Protein AF-A0A1A8PK36-F1 (afdb_monomer)

InterPro domains:
  IPR001627 Sema domain [PS51004] (1-84)
  IPR015943 WD40/YVTN repeat-like-containing domain superfamily [G3DSA:2.130.10.10] (1-84)
  IPR031148 Plexin family [PTHR22625] (4-80)
  IPR036352 Sema domain superfamily [SSF101912] (2-80)

Structure (mmCIF, N/CA/C/O backbone):
data_AF-A0A1A8PK36-F1
#
_entry.id   AF-A0A1A8PK36-F1
#
loop_
_atom_site.group_PDB
_atom_site.id
_atom_site.type_symbol
_atom_site.label_atom_id
_atom_site.label_alt_id
_atom_site.label_comp_id
_atom_site.label_asym_id
_atom_site.label_entity_id
_atom_site.label_seq_id
_atom_site.pdbx_PDB_ins_code
_atom_site.Cartn_x
_atom_site.Cartn_y
_atom_site.Cartn_z
_atom_site.occupancy
_atom_site.B_iso_or_equiv
_atom_site.auth_seq_id
_atom_site.auth_comp_id
_atom_site.auth_asym_id
_atom_site.auth_atom_id
_atom_site.pdbx_PDB_model_num
ATOM 1 N N . GLU A 1 1 ? 25.399 -0.009 -6.026 1.00 71.69 1 GLU A N 1
ATOM 2 C CA . GLU A 1 1 ? 23.933 0.183 -5.962 1.00 71.69 1 GLU A CA 1
ATOM 3 C C . GLU A 1 1 ? 23.259 -0.647 -7.045 1.00 71.69 1 GLU A C 1
ATOM 5 O O . GLU A 1 1 ? 23.908 -0.942 -8.042 1.00 71.69 1 GLU A O 1
ATOM 10 N N . HIS A 1 2 ? 22.000 -1.042 -6.849 1.00 83.44 2 HIS A N 1
ATOM 11 C CA . HIS A 1 2 ? 21.240 -1.784 -7.860 1.00 83.44 2 HIS A CA 1
ATOM 12 C C . HIS A 1 2 ? 20.603 -0.819 -8.874 1.00 83.44 2 HIS A C 1
ATOM 14 O O . HIS A 1 2 ? 20.160 0.259 -8.465 1.00 83.44 2 HIS A O 1
ATOM 20 N N . PRO A 1 3 ? 20.536 -1.183 -10.169 1.00 92.06 3 PRO A N 1
ATOM 21 C CA . PRO A 1 3 ? 19.873 -0.370 -11.185 1.00 92.06 3 PRO A CA 1
ATOM 22 C C . PRO A 1 3 ? 18.387 -0.184 -10.849 1.00 92.06 3 PRO A C 1
ATOM 24 O O . PRO A 1 3 ? 17.715 -1.120 -10.417 1.00 92.06 3 PRO A O 1
ATOM 27 N N . LYS A 1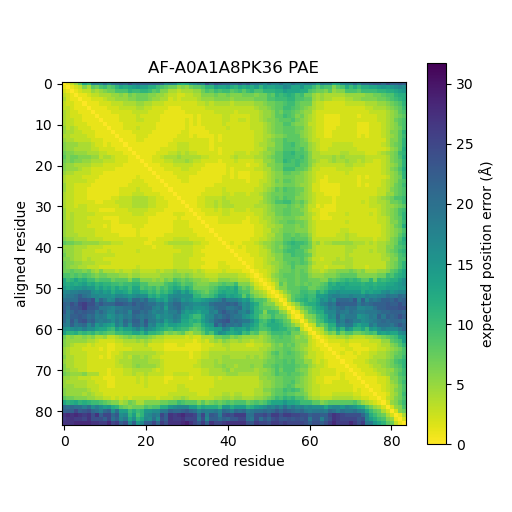 4 ? 17.880 1.037 -11.043 1.00 91.25 4 LYS A N 1
ATOM 28 C CA . LYS A 1 4 ? 16.487 1.427 -10.779 1.00 91.25 4 LYS A CA 1
ATOM 29 C C . LYS A 1 4 ? 15.844 1.894 -12.080 1.00 91.25 4 LYS A C 1
ATOM 31 O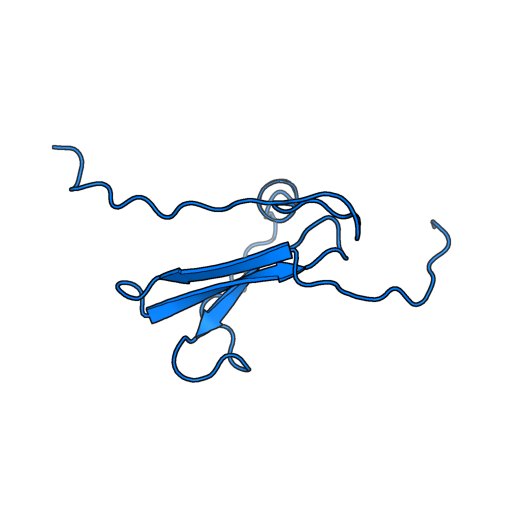 O . LYS A 1 4 ? 16.511 2.499 -12.914 1.00 91.25 4 LYS A O 1
ATOM 36 N N . SER A 1 5 ? 14.553 1.639 -12.232 1.00 94.50 5 SER A N 1
ATOM 37 C CA . SER A 1 5 ? 13.759 2.106 -13.369 1.00 94.50 5 SER A CA 1
ATOM 38 C C . SER A 1 5 ? 12.425 2.661 -12.883 1.00 94.50 5 SER A C 1
ATOM 40 O O . SER A 1 5 ? 11.969 2.328 -11.784 1.00 94.50 5 SER A O 1
ATOM 42 N N . LEU A 1 6 ? 11.812 3.531 -13.689 1.00 96.50 6 LEU A N 1
ATOM 43 C CA . LEU A 1 6 ? 10.448 3.978 -13.433 1.00 96.50 6 LEU A CA 1
ATOM 44 C C . LEU A 1 6 ? 9.536 2.747 -13.459 1.00 96.50 6 LEU A C 1
ATOM 46 O O . LEU A 1 6 ? 9.547 1.990 -14.425 1.00 96.50 6 LEU A O 1
ATOM 50 N N . THR A 1 7 ? 8.811 2.527 -12.369 1.00 94.81 7 THR A N 1
ATOM 51 C CA . THR A 1 7 ? 8.001 1.326 -12.169 1.00 94.81 7 THR A CA 1
ATOM 52 C C . THR A 1 7 ? 6.618 1.750 -11.712 1.00 94.81 7 THR A C 1
ATOM 54 O O . THR A 1 7 ? 6.500 2.522 -10.758 1.00 94.81 7 THR A O 1
ATOM 57 N N . ASP A 1 8 ? 5.585 1.236 -12.371 1.00 96.75 8 ASP A N 1
ATOM 58 C CA . ASP A 1 8 ? 4.207 1.465 -11.955 1.00 96.75 8 ASP A CA 1
ATOM 59 C C . ASP A 1 8 ? 3.956 0.868 -10.567 1.00 96.75 8 ASP A C 1
ATOM 61 O O . ASP A 1 8 ? 4.347 -0.265 -10.262 1.00 96.75 8 ASP A O 1
ATOM 65 N N . ASN A 1 9 ? 3.266 1.634 -9.725 1.00 95.88 9 ASN A N 1
ATOM 66 C CA . ASN A 1 9 ? 2.836 1.177 -8.414 1.00 95.88 9 ASN A CA 1
ATOM 67 C C . ASN A 1 9 ? 1.392 0.680 -8.475 1.00 95.88 9 ASN A C 1
ATOM 69 O O . ASN A 1 9 ? 0.446 1.465 -8.420 1.00 95.88 9 ASN A O 1
ATOM 73 N N . TYR A 1 10 ? 1.229 -0.633 -8.587 1.00 97.25 10 TYR A N 1
ATOM 74 C CA . TYR A 1 10 ? -0.078 -1.272 -8.619 1.00 97.25 10 TYR A CA 1
ATOM 75 C C . TYR A 1 10 ? -0.630 -1.397 -7.204 1.00 97.25 10 TYR A C 1
ATOM 77 O O . TYR A 1 10 ? 0.063 -1.873 -6.306 1.00 97.25 10 TYR A O 1
ATOM 85 N N . ASN A 1 11 ? -1.898 -1.036 -7.008 1.00 95.81 11 ASN A N 1
ATOM 86 C CA . ASN A 1 11 ? -2.590 -1.352 -5.764 1.00 95.81 11 ASN A CA 1
ATOM 87 C C . ASN A 1 11 ? -2.710 -2.881 -5.617 1.00 95.81 11 ASN A C 1
ATOM 89 O O . ASN A 1 11 ? -3.199 -3.569 -6.514 1.00 95.81 11 ASN A O 1
ATOM 93 N N . LYS A 1 12 ? -2.220 -3.410 -4.496 1.00 97.88 12 LYS A N 1
ATOM 94 C CA . LYS A 1 12 ? -2.214 -4.841 -4.162 1.00 97.88 12 LYS A CA 1
ATOM 95 C C . LYS A 1 12 ? -3.207 -5.195 -3.066 1.00 97.88 12 LYS A C 1
ATOM 97 O O . LYS A 1 12 ? -3.603 -6.350 -2.975 1.00 97.88 12 LYS A O 1
ATOM 102 N N . LEU A 1 13 ? -3.573 -4.221 -2.242 1.00 96.50 13 LEU A N 1
ATOM 103 C CA . LEU A 1 13 ? -4.605 -4.341 -1.223 1.00 96.50 13 LEU A CA 1
ATOM 104 C C . LEU A 1 13 ? -5.255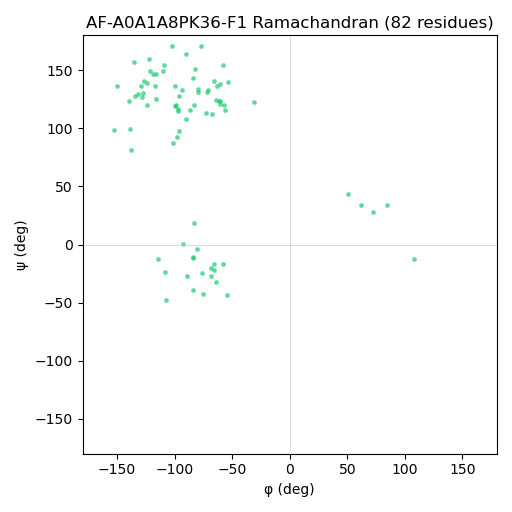 -2.970 -1.031 1.00 96.50 13 LEU A C 1
ATOM 106 O O . LEU A 1 13 ? -4.558 -1.952 -0.960 1.00 96.50 13 LEU A O 1
ATOM 110 N N . LEU A 1 14 ? -6.578 -2.963 -0.943 1.00 96.12 14 LEU A N 1
ATOM 111 C CA . LEU A 1 14 ? -7.380 -1.805 -0.585 1.00 96.12 14 LEU A CA 1
ATOM 112 C C . LEU A 1 14 ? -8.484 -2.292 0.346 1.00 96.12 14 LEU A C 1
ATOM 114 O O . LEU A 1 14 ? -9.475 -2.849 -0.116 1.00 96.12 14 LEU A O 1
ATOM 118 N N . GLU A 1 15 ? -8.285 -2.109 1.646 1.00 95.88 15 GLU A N 1
ATOM 119 C CA . GLU A 1 15 ? -9.170 -2.658 2.673 1.00 95.88 15 GLU A CA 1
ATOM 120 C C . GLU A 1 15 ? -9.589 -1.557 3.652 1.00 95.88 15 GLU A C 1
ATOM 122 O O . GLU A 1 15 ? -8.775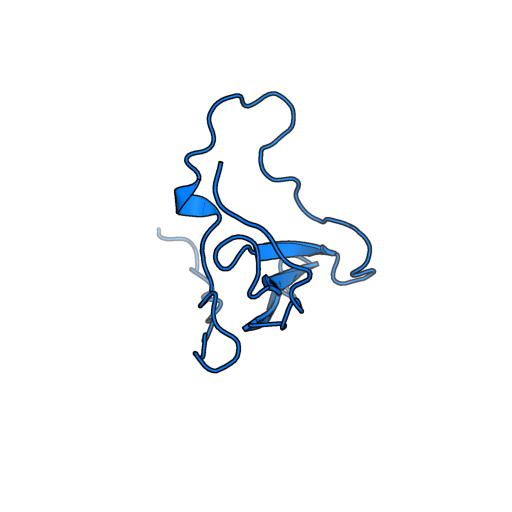 -0.731 4.069 1.00 95.88 15 GLU A O 1
ATOM 127 N N . LEU A 1 16 ? -10.875 -1.522 4.005 1.00 94.81 16 LEU A N 1
ATOM 128 C CA . LEU A 1 16 ? -11.448 -0.502 4.883 1.00 94.81 16 LEU A CA 1
ATOM 129 C C . LEU A 1 16 ? -11.561 -1.030 6.315 1.00 94.81 16 LEU A C 1
ATOM 131 O O . LEU A 1 16 ? -12.342 -1.947 6.564 1.00 94.81 16 LEU A O 1
ATOM 135 N N . ASP A 1 17 ? -10.905 -0.369 7.267 1.00 93.50 17 ASP A N 1
ATOM 136 C CA . ASP A 1 17 ? -11.221 -0.516 8.687 1.00 93.50 17 ASP A CA 1
ATOM 137 C C . ASP A 1 17 ? -12.135 0.636 9.117 1.00 93.50 17 ASP A C 1
ATOM 139 O O . AS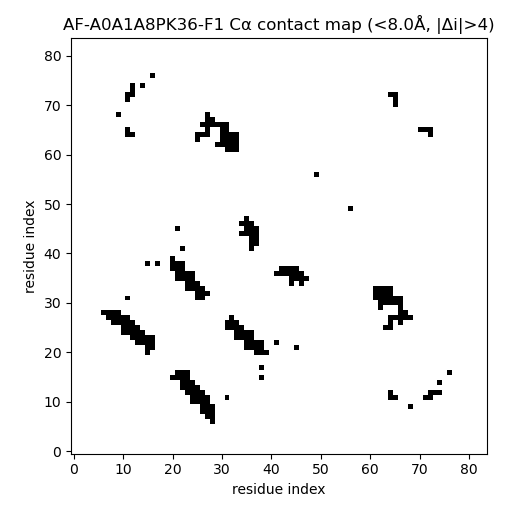P A 1 17 ? -11.704 1.736 9.475 1.00 93.50 17 ASP A O 1
ATOM 143 N N . ARG A 1 18 ? -13.445 0.390 9.045 1.00 92.50 18 ARG A N 1
ATOM 144 C CA . ARG A 1 18 ? -14.461 1.400 9.374 1.00 92.50 18 ARG A CA 1
ATOM 145 C C . ARG A 1 18 ? -14.499 1.744 10.858 1.00 92.50 18 ARG A C 1
ATOM 147 O O . ARG A 1 18 ? -14.935 2.840 11.193 1.00 92.50 18 ARG A O 1
ATOM 154 N N . GLU A 1 19 ? -14.098 0.817 11.719 1.00 90.94 19 GLU A N 1
ATOM 155 C CA . GLU A 1 19 ? -14.132 0.997 13.168 1.00 90.94 19 GLU A CA 1
ATOM 156 C C . GLU A 1 19 ? -12.999 1.922 13.612 1.00 90.94 19 GLU A C 1
ATOM 158 O O . GLU A 1 19 ? -13.220 2.850 14.387 1.00 90.94 19 GLU A O 1
ATOM 163 N N . GLN A 1 20 ? -11.812 1.731 13.036 1.00 91.50 20 GLN A N 1
ATOM 164 C CA . GLN A 1 20 ? -10.655 2.592 13.276 1.00 91.50 20 GLN A CA 1
ATOM 165 C C . GLN A 1 20 ? -10.646 3.856 12.400 1.00 91.50 20 GLN A C 1
ATOM 167 O O . GLN A 1 20 ? -9.859 4.771 12.634 1.00 91.50 20 GLN A O 1
ATOM 172 N N . GLY A 1 21 ? -11.515 3.935 11.388 1.00 94.88 21 GLY A N 1
ATOM 173 C CA . GLY A 1 21 ? -11.612 5.088 10.491 1.00 94.88 21 GLY A CA 1
ATOM 174 C C . GLY A 1 21 ? -10.441 5.210 9.511 1.00 94.88 21 GLY A C 1
ATOM 175 O O . GLY A 1 21 ? -10.120 6.318 9.063 1.00 94.88 21 GLY A O 1
ATOM 176 N N . VAL A 1 22 ? -9.811 4.087 9.158 1.00 95.44 22 VAL A N 1
ATOM 177 C CA . VAL A 1 22 ? -8.632 4.037 8.284 1.00 95.44 22 VAL A CA 1
ATOM 178 C C . VAL A 1 22 ? -8.857 3.161 7.054 1.00 95.44 22 VAL A C 1
ATOM 180 O O . VAL A 1 22 ? -9.731 2.297 7.011 1.00 95.44 22 VAL A O 1
ATOM 183 N N . VAL A 1 23 ? -8.039 3.395 6.032 1.00 96.00 23 VAL A N 1
ATOM 184 C CA . VAL A 1 23 ? -7.921 2.549 4.844 1.00 96.00 23 VAL A CA 1
ATOM 185 C C . VAL A 1 23 ? -6.513 1.980 4.806 1.00 96.00 23 VAL A C 1
ATOM 187 O O . VAL A 1 23 ? -5.543 2.739 4.824 1.00 96.00 23 VAL A O 1
ATOM 190 N N . VAL A 1 24 ? -6.403 0.658 4.728 1.00 94.69 24 VAL A N 1
ATOM 191 C CA . VAL A 1 24 ? -5.142 -0.032 4.460 1.00 94.69 24 VAL A CA 1
ATOM 192 C C . VAL A 1 24 ? -4.924 -0.031 2.952 1.00 94.69 24 VAL A C 1
ATOM 194 O O . VAL A 1 24 ? -5.743 -0.567 2.201 1.00 94.69 24 VAL A O 1
ATOM 197 N N . VAL A 1 25 ? -3.828 0.573 2.500 1.00 95.44 25 VAL A N 1
ATOM 198 C CA . VAL A 1 25 ? -3.480 0.666 1.077 1.00 95.44 25 VAL A CA 1
ATOM 199 C C . VAL A 1 25 ? -2.093 0.083 0.874 1.00 95.44 25 VAL A C 1
ATOM 201 O O . VAL A 1 25 ? -1.133 0.600 1.432 1.00 95.44 25 VAL A O 1
ATOM 204 N N . CYS A 1 26 ? -1.972 -0.964 0.060 1.00 95.25 26 CYS A N 1
ATOM 205 C CA . CYS A 1 26 ? -0.682 -1.585 -0.242 1.00 95.25 26 CYS A CA 1
ATOM 206 C C . CYS A 1 26 ? -0.331 -1.462 -1.722 1.00 95.25 26 CYS A C 1
ATOM 208 O O . CYS A 1 26 ? -1.184 -1.689 -2.582 1.00 95.25 26 CYS A O 1
ATOM 210 N N . GLY A 1 27 ? 0.924 -1.124 -2.010 1.00 95.50 27 GLY A N 1
ATOM 211 C CA . GLY A 1 27 ? 1.475 -1.004 -3.359 1.00 95.50 27 GLY A CA 1
ATOM 212 C C . GLY A 1 27 ? 2.333 -2.201 -3.771 1.00 95.50 27 GLY A C 1
ATOM 213 O O . GLY A 1 27 ? 2.656 -3.054 -2.950 1.00 95.50 27 GLY A O 1
ATOM 214 N N . SER A 1 28 ? 2.722 -2.268 -5.045 1.00 95.50 28 SER A N 1
ATOM 215 C CA . SER A 1 28 ? 3.646 -3.286 -5.572 1.00 95.50 28 SER A CA 1
ATOM 216 C C . SER A 1 28 ? 5.113 -2.870 -5.474 1.00 95.50 28 SER A C 1
ATOM 218 O O . SER A 1 28 ? 5.997 -3.721 -5.410 1.00 95.50 28 SER A O 1
ATOM 220 N N . VAL A 1 29 ? 5.395 -1.566 -5.482 1.00 93.62 29 VAL A N 1
ATOM 221 C CA . VAL A 1 29 ? 6.762 -1.042 -5.333 1.00 93.62 29 VAL A CA 1
ATOM 222 C C . VAL A 1 29 ? 7.207 -1.093 -3.868 1.00 93.62 29 VAL A C 1
ATOM 224 O O . VAL A 1 29 ? 6.420 -1.398 -2.973 1.00 93.62 29 VAL A O 1
ATOM 227 N N . TYR A 1 30 ? 8.492 -0.827 -3.621 1.00 90.81 30 TYR A N 1
ATOM 228 C CA . TYR A 1 30 ? 9.086 -0.854 -2.276 1.00 90.81 30 TYR A CA 1
ATOM 229 C C . TYR A 1 30 ? 8.784 -2.145 -1.501 1.00 90.81 30 TYR A C 1
ATOM 231 O O . TYR A 1 30 ? 8.487 -2.107 -0.317 1.00 90.81 30 TYR A O 1
ATOM 239 N N . GLN A 1 31 ? 8.882 -3.294 -2.181 1.00 92.06 31 GLN A N 1
ATOM 240 C CA . GLN A 1 31 ? 8.701 -4.619 -1.576 1.00 92.06 31 GLN A CA 1
ATOM 241 C C . GLN A 1 31 ? 7.302 -4.857 -0.981 1.00 92.06 31 GLN A C 1
ATOM 243 O O . GLN A 1 31 ? 7.167 -5.594 -0.009 1.00 92.06 31 GLN A O 1
ATOM 248 N N . GLY A 1 32 ? 6.256 -4.284 -1.585 1.00 93.56 32 GLY A N 1
ATOM 249 C CA . GLY A 1 32 ? 4.889 -4.545 -1.131 1.00 93.56 32 GLY A CA 1
ATOM 250 C C . GLY A 1 32 ? 4.447 -3.656 0.025 1.00 93.56 32 GLY A C 1
ATOM 251 O O . GLY A 1 32 ? 3.745 -4.125 0.924 1.00 93.56 32 GLY A O 1
ATOM 252 N N . PHE A 1 33 ? 4.916 -2.408 0.047 1.00 90.94 33 PHE A N 1
ATOM 253 C CA . PHE A 1 33 ? 4.712 -1.499 1.169 1.00 90.94 33 PHE A CA 1
ATOM 254 C C . PHE A 1 33 ? 3.243 -1.115 1.359 1.00 90.94 33 PHE A C 1
ATOM 256 O O . PHE A 1 33 ? 2.536 -0.867 0.378 1.00 90.94 3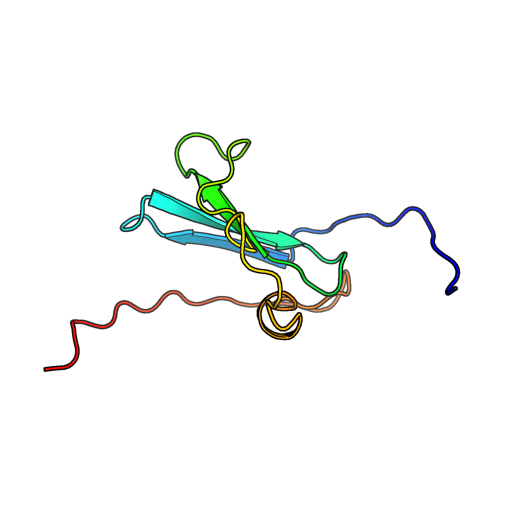3 PHE A O 1
ATOM 263 N N . CYS A 1 34 ? 2.804 -1.036 2.618 1.00 92.06 34 CYS A N 1
ATOM 264 C CA . CYS A 1 34 ? 1.459 -0.602 2.987 1.00 92.06 34 CYS A CA 1
ATOM 265 C C . CYS A 1 34 ? 1.471 0.688 3.802 1.00 92.06 34 CYS A C 1
ATOM 267 O O . CYS A 1 34 ? 2.333 0.906 4.648 1.00 92.06 34 CYS A O 1
ATOM 269 N N . GLU A 1 35 ? 0.440 1.496 3.597 1.00 92.12 35 GLU A N 1
ATOM 270 C CA . GLU A 1 35 ? 0.158 2.709 4.348 1.00 92.12 35 GLU A CA 1
ATOM 271 C C . GLU A 1 35 ? -1.223 2.619 4.993 1.00 92.12 35 GLU A C 1
ATOM 273 O O . GLU A 1 35 ? -2.157 2.035 4.434 1.00 92.12 35 GLU A O 1
ATOM 278 N N . LEU A 1 36 ? -1.364 3.267 6.148 1.00 93.56 36 LEU A N 1
ATOM 279 C CA . LEU A 1 36 ? -2.663 3.558 6.739 1.00 93.56 36 LEU A CA 1
ATOM 280 C C . LEU A 1 36 ? -3.051 4.987 6.369 1.00 93.56 36 LEU A C 1
ATOM 282 O O . LEU A 1 36 ? -2.373 5.948 6.740 1.00 93.56 36 LEU A O 1
ATOM 286 N N . ARG A 1 37 ? -4.143 5.133 5.623 1.00 95.38 37 ARG A N 1
ATOM 287 C CA . ARG A 1 37 ? -4.680 6.418 5.158 1.00 95.38 37 ARG A CA 1
ATOM 288 C C . ARG A 1 37 ? -5.979 6.746 5.878 1.00 95.38 37 ARG A C 1
ATOM 290 O O . ARG A 1 37 ? -6.681 5.846 6.336 1.00 95.38 37 ARG A O 1
ATOM 297 N N . LYS A 1 38 ? -6.329 8.028 5.982 1.00 96.50 38 LYS A N 1
ATOM 298 C CA . LYS A 1 38 ? -7.606 8.415 6.599 1.00 96.50 38 LYS A CA 1
ATOM 299 C C . LYS A 1 38 ? -8.767 8.032 5.687 1.00 96.50 38 LYS A C 1
ATOM 301 O O . LYS A 1 38 ? -8.770 8.367 4.506 1.00 96.50 38 LYS A O 1
ATOM 306 N N . MET A 1 39 ? -9.800 7.404 6.246 1.00 96.31 39 MET A N 1
ATOM 307 C CA . MET A 1 39 ? -10.985 7.007 5.476 1.00 96.31 39 MET A CA 1
ATOM 308 C C . MET A 1 39 ? -11.765 8.204 4.911 1.00 96.31 39 MET A C 1
ATOM 310 O O . MET A 1 39 ? -12.322 8.107 3.823 1.00 96.31 39 MET A O 1
ATOM 314 N N . GLY A 1 40 ? -11.781 9.341 5.615 1.00 95.81 40 GLY A N 1
ATOM 315 C CA . GLY A 1 40 ? -12.443 10.563 5.139 1.00 95.81 40 GLY A CA 1
ATOM 316 C C . GLY A 1 40 ? -11.674 11.322 4.050 1.00 95.81 40 GLY A C 1
ATOM 317 O O . GLY A 1 40 ? -12.286 12.043 3.268 1.00 95.81 40 GLY A O 1
ATOM 318 N N . ASN A 1 41 ? -10.349 11.160 3.985 1.00 96.44 41 ASN A N 1
ATOM 319 C CA . ASN A 1 41 ? -9.491 11.781 2.977 1.00 96.44 41 ASN A CA 1
ATOM 320 C C . ASN A 1 41 ? -8.239 10.922 2.759 1.00 96.44 41 ASN A C 1
ATOM 322 O O . ASN A 1 41 ? -7.274 11.013 3.516 1.00 96.44 41 ASN A O 1
ATOM 326 N N . VAL A 1 42 ? -8.241 10.101 1.707 1.00 94.56 42 VAL A N 1
ATOM 327 C CA . VAL A 1 42 ? -7.162 9.132 1.434 1.00 94.56 42 VAL A CA 1
ATOM 328 C C . VAL A 1 42 ? -5.815 9.781 1.104 1.00 94.56 42 VAL A C 1
ATOM 330 O O . VAL A 1 42 ? -4.777 9.129 1.202 1.00 94.56 42 VAL A O 1
ATOM 333 N N . SER A 1 43 ? -5.814 11.071 0.758 1.00 9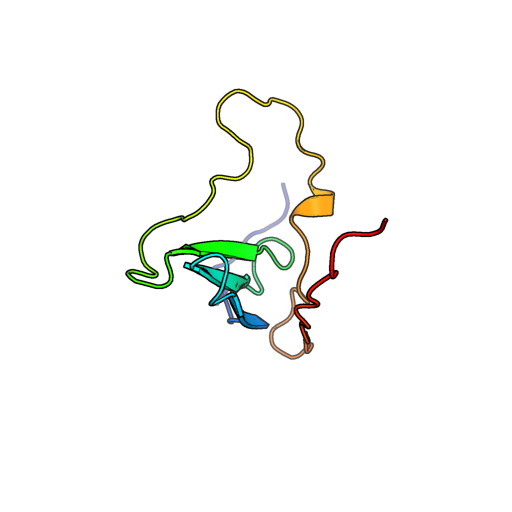5.69 43 SER A N 1
ATOM 334 C CA . SER A 1 43 ? -4.586 11.847 0.565 1.00 95.69 43 SER A CA 1
ATOM 335 C C . SER A 1 43 ? -3.835 12.080 1.881 1.00 95.69 43 SER A C 1
ATOM 337 O O . SER A 1 43 ? -2.633 12.337 1.865 1.00 95.69 43 SER A O 1
ATOM 339 N N . GLU A 1 44 ? -4.512 11.959 3.026 1.00 95.69 44 GLU A N 1
ATOM 340 C CA . GLU A 1 44 ? -3.925 12.132 4.353 1.00 95.69 44 GLU A CA 1
ATOM 341 C C . GLU A 1 44 ? -3.471 10.791 4.944 1.00 95.69 44 GLU A C 1
ATOM 343 O O . GLU A 1 44 ? -4.206 9.798 4.948 1.00 95.69 44 GLU A O 1
ATOM 348 N N . ILE A 1 45 ? -2.251 10.767 5.483 1.00 91.44 45 ILE A N 1
ATOM 349 C CA . ILE A 1 45 ? -1.729 9.635 6.256 1.00 91.44 45 ILE A CA 1
ATOM 350 C C . ILE A 1 45 ? -2.458 9.598 7.608 1.00 91.44 45 ILE A C 1
ATOM 352 O O . ILE A 1 45 ? -2.603 10.625 8.273 1.00 91.44 45 ILE A O 1
ATOM 356 N N . ALA A 1 46 ? -2.954 8.423 7.997 1.00 92.19 46 ALA A N 1
ATOM 357 C CA . ALA A 1 46 ? -3.580 8.217 9.302 1.00 92.19 46 ALA A CA 1
ATOM 358 C C . ALA A 1 46 ? -2.540 7.920 10.388 1.00 92.19 46 ALA A C 1
ATOM 360 O O . ALA A 1 46 ? -2.674 8.410 11.505 1.00 92.19 46 ALA A O 1
ATOM 361 N N . VAL A 1 47 ? -1.506 7.141 10.051 1.00 84.94 47 VAL A N 1
ATOM 362 C CA . VAL A 1 47 ? -0.411 6.779 10.959 1.00 84.94 47 VAL A CA 1
ATOM 363 C C . VAL A 1 47 ? 0.911 6.817 10.197 1.00 84.94 47 VAL A C 1
ATOM 365 O O . VAL A 1 47 ? 1.052 6.150 9.172 1.00 84.94 47 VAL A O 1
ATOM 368 N N . GLU A 1 48 ? 1.871 7.602 10.686 1.00 81.38 48 GLU A N 1
ATOM 369 C CA . GLU A 1 48 ? 3.230 7.641 10.139 1.00 81.38 48 GLU A CA 1
ATOM 370 C C . GLU A 1 48 ? 4.051 6.453 10.657 1.00 81.38 48 GLU A C 1
ATOM 372 O O . GLU A 1 48 ? 4.088 6.185 11.859 1.00 81.38 48 GLU A O 1
ATOM 377 N N . PHE A 1 49 ? 4.728 5.758 9.741 1.00 71.06 49 PHE A N 1
ATOM 378 C CA . PHE A 1 49 ? 5.653 4.672 10.053 1.00 71.06 49 PHE A CA 1
ATOM 379 C C . PHE A 1 49 ? 7.002 4.900 9.354 1.00 71.06 49 PHE A C 1
ATOM 381 O O . PHE A 1 49 ? 7.025 5.034 8.129 1.00 71.06 49 PHE A O 1
ATOM 388 N N . PRO A 1 50 ? 8.135 4.884 10.083 1.00 68.25 50 PRO A N 1
ATOM 389 C CA . PRO A 1 50 ? 8.259 4.881 11.545 1.00 68.25 50 PRO A CA 1
ATOM 390 C C . PRO A 1 50 ? 7.585 6.084 12.221 1.00 68.25 50 PRO A C 1
ATOM 392 O O . PRO A 1 50 ? 7.536 7.153 11.610 1.00 68.25 50 PRO A O 1
ATOM 395 N N . PRO A 1 51 ? 7.168 5.968 13.493 1.00 67.38 51 PRO A N 1
ATOM 396 C CA . PRO A 1 51 ? 6.898 7.137 14.317 1.00 67.38 51 PRO A CA 1
ATOM 397 C C . PRO A 1 51 ? 8.114 8.071 14.335 1.00 67.38 51 PRO A C 1
ATOM 399 O O . PRO A 1 51 ? 9.266 7.625 14.413 1.00 67.38 51 PRO A O 1
ATOM 402 N N . GLN A 1 52 ? 7.872 9.381 14.278 1.00 66.44 52 GLN A N 1
ATOM 403 C CA . GLN A 1 52 ? 8.947 10.369 14.333 1.00 66.44 52 GLN A CA 1
ATOM 404 C C . GLN A 1 52 ? 9.773 10.190 15.617 1.00 66.44 52 GLN A C 1
ATOM 406 O O . GLN A 1 52 ? 9.256 10.305 16.724 1.00 66.44 52 GLN A O 1
ATOM 411 N N . GLY A 1 53 ? 11.071 9.918 15.461 1.00 66.12 53 GLY A N 1
ATOM 412 C CA . GLY A 1 53 ? 12.010 9.734 16.574 1.00 66.12 53 GLY A CA 1
ATOM 413 C C . GLY A 1 53 ? 12.468 8.291 16.807 1.00 66.12 53 GLY A C 1
ATOM 414 O O . GLY A 1 53 ? 13.473 8.090 17.492 1.00 66.12 53 GLY A O 1
ATOM 415 N N . GLU A 1 54 ? 11.826 7.293 16.195 1.00 63.38 54 GLU A N 1
ATOM 416 C CA . GLU A 1 54 ? 12.280 5.902 16.272 1.00 63.38 54 GLU A CA 1
ATOM 417 C C . GLU A 1 54 ? 13.319 5.593 15.187 1.00 63.38 54 GLU A C 1
ATOM 419 O O . GLU A 1 54 ? 13.053 5.632 13.988 1.00 63.38 54 GLU A O 1
ATOM 424 N N . LYS A 1 55 ? 14.548 5.281 15.618 1.00 56.00 55 LYS A N 1
ATOM 425 C CA . LYS A 1 55 ? 15.690 5.011 14.724 1.00 56.00 55 LYS A CA 1
ATOM 426 C C . LYS A 1 55 ? 15.748 3.574 14.202 1.00 56.00 55 LYS A C 1
ATOM 428 O O . LYS A 1 55 ? 16.562 3.283 13.329 1.00 56.00 55 LYS A O 1
ATOM 433 N N . THR A 1 56 ? 14.935 2.668 14.739 1.00 51.25 56 THR A N 1
ATOM 434 C CA . THR A 1 56 ? 15.022 1.232 14.453 1.00 51.25 56 THR A CA 1
ATOM 435 C C . THR A 1 56 ? 13.637 0.633 14.271 1.00 51.25 56 THR A C 1
ATOM 437 O O . THR A 1 56 ? 13.100 0.006 15.181 1.00 51.25 56 THR A O 1
ATOM 440 N N . VAL A 1 57 ? 13.067 0.790 13.079 1.00 54.06 57 VAL A N 1
ATOM 441 C CA . VAL A 1 57 ? 11.952 -0.057 12.647 1.00 54.06 57 VAL A CA 1
ATOM 442 C C . VAL A 1 57 ? 12.538 -1.128 11.748 1.00 54.06 57 VAL A C 1
ATOM 444 O O . VAL A 1 57 ? 13.167 -0.822 10.735 1.00 54.06 57 VAL A O 1
ATOM 447 N N . PHE A 1 58 ? 12.390 -2.390 12.149 1.00 52.28 58 PHE A N 1
ATOM 448 C CA . PHE A 1 58 ? 12.803 -3.509 11.315 1.00 52.28 58 PHE A CA 1
ATOM 449 C C . PHE A 1 58 ? 11.998 -3.460 10.003 1.00 52.28 58 PHE A C 1
ATOM 451 O O . PHE A 1 58 ? 10.767 -3.528 10.053 1.00 52.28 58 PHE A O 1
ATOM 458 N N . PRO A 1 59 ? 12.657 -3.366 8.830 1.00 51.56 59 PRO A N 1
ATOM 459 C CA . PRO A 1 59 ? 11.983 -3.228 7.534 1.00 51.56 59 PRO A CA 1
ATOM 460 C C . PRO A 1 59 ? 11.014 -4.373 7.207 1.00 51.56 59 PRO A C 1
ATOM 462 O O . PRO A 1 59 ? 10.173 -4.244 6.324 1.00 51.56 59 PRO A O 1
ATOM 465 N N . SER A 1 60 ? 11.119 -5.504 7.910 1.00 52.72 60 SER A N 1
ATOM 466 C CA . SER A 1 60 ? 10.256 -6.670 7.727 1.00 52.72 60 SER A CA 1
ATOM 467 C C . SER A 1 60 ? 8.793 -6.428 8.105 1.00 52.72 60 SER A C 1
ATOM 469 O O . SER A 1 60 ? 7.940 -7.141 7.593 1.00 52.72 60 SER A O 1
ATOM 471 N N . MET A 1 61 ? 8.478 -5.431 8.942 1.00 60.50 61 MET A N 1
ATOM 472 C CA . MET A 1 61 ? 7.082 -5.075 9.263 1.00 60.50 61 MET A CA 1
ATOM 473 C C . MET A 1 61 ? 6.418 -4.201 8.193 1.00 60.50 61 MET A C 1
ATOM 475 O O . MET A 1 61 ? 5.245 -3.865 8.313 1.00 60.50 61 MET A O 1
ATOM 479 N N . LEU A 1 62 ? 7.169 -3.806 7.167 1.00 69.44 62 LEU A N 1
ATOM 480 C CA . LEU A 1 62 ? 6.734 -2.836 6.168 1.00 69.44 62 LEU A CA 1
ATOM 481 C C . LEU A 1 62 ? 6.586 -3.453 4.771 1.00 69.44 62 LEU A C 1
ATOM 483 O O . LEU A 1 62 ? 5.966 -2.843 3.911 1.00 69.44 62 LEU A O 1
ATOM 487 N N . ASN A 1 63 ? 7.089 -4.670 4.553 1.00 85.69 63 ASN A N 1
ATOM 488 C CA . ASN A 1 63 ? 7.003 -5.402 3.288 1.00 85.69 63 ASN A CA 1
ATOM 489 C C . ASN A 1 63 ? 5.888 -6.453 3.390 1.00 85.69 63 ASN A C 1
ATOM 491 O O . ASN A 1 63 ? 6.138 -7.578 3.825 1.00 85.69 63 ASN A O 1
ATOM 495 N N . ILE A 1 64 ? 4.651 -6.073 3.072 1.00 90.56 64 ILE A N 1
ATOM 496 C CA . ILE A 1 64 ? 3.460 -6.863 3.427 1.00 90.56 64 ILE A CA 1
ATOM 497 C C . ILE A 1 64 ? 2.833 -7.545 2.208 1.00 90.56 64 ILE A C 1
ATOM 499 O O . ILE A 1 64 ? 2.506 -8.729 2.253 1.00 90.56 64 ILE A O 1
ATOM 503 N N . ALA A 1 65 ? 2.632 -6.804 1.119 1.00 95.31 65 ALA A N 1
ATOM 504 C CA . ALA A 1 65 ? 1.939 -7.296 -0.064 1.00 95.31 65 ALA A CA 1
ATOM 505 C C . ALA A 1 65 ? 2.890 -7.951 -1.077 1.00 95.31 65 ALA A C 1
ATOM 507 O O . ALA A 1 65 ? 4.100 -7.736 -1.076 1.00 95.31 65 ALA A O 1
ATOM 508 N N . ALA A 1 66 ? 2.339 -8.718 -2.017 1.00 96.31 66 ALA A N 1
ATOM 509 C CA . ALA A 1 66 ? 3.105 -9.195 -3.157 1.00 96.31 66 ALA A CA 1
ATOM 510 C C . ALA A 1 66 ? 3.627 -8.017 -4.005 1.00 96.31 66 ALA A C 1
ATOM 512 O O . ALA A 1 66 ? 2.855 -7.218 -4.533 1.00 96.31 66 ALA A O 1
ATOM 513 N N . ASN A 1 67 ? 4.942 -7.950 -4.197 1.00 94.56 67 ASN A N 1
ATOM 514 C CA . ASN A 1 67 ? 5.644 -6.865 -4.893 1.00 94.56 67 ASN A CA 1
ATOM 515 C C . ASN A 1 67 ? 5.665 -7.006 -6.433 1.00 94.56 67 ASN A C 1
ATOM 517 O O . ASN A 1 67 ? 6.497 -6.405 -7.111 1.00 94.56 67 ASN A O 1
ATOM 521 N N . HIS A 1 68 ? 4.773 -7.822 -6.999 1.00 95.06 68 HIS A N 1
ATOM 522 C CA . HIS A 1 68 ? 4.730 -8.131 -8.428 1.00 95.06 68 HIS A CA 1
ATOM 523 C C . HIS A 1 68 ? 3.343 -7.800 -9.003 1.00 95.06 68 HIS A C 1
ATOM 525 O O . HIS A 1 68 ? 2.330 -8.113 -8.364 1.00 95.06 68 HIS A O 1
ATOM 531 N N . PRO A 1 69 ? 3.246 -7.213 -10.213 1.00 92.81 69 PRO A N 1
ATOM 532 C CA . PRO A 1 69 ? 1.962 -6.830 -10.808 1.00 92.81 69 PRO A CA 1
ATOM 533 C C . PRO A 1 69 ? 0.976 -8.005 -10.874 1.00 92.81 69 PRO A C 1
ATOM 535 O O . PRO A 1 69 ? -0.166 -7.874 -10.441 1.00 92.81 69 PRO A O 1
ATOM 538 N N . ASN A 1 70 ? 1.457 -9.186 -11.274 1.00 95.44 70 ASN A N 1
ATOM 539 C CA . ASN A 1 70 ? 0.618 -10.373 -11.495 1.00 95.44 70 ASN A CA 1
ATOM 540 C C . ASN A 1 70 ? 0.475 -11.311 -10.281 1.00 95.44 70 ASN A C 1
ATOM 542 O O . ASN A 1 70 ? -0.159 -12.354 -10.402 1.00 95.44 70 ASN A O 1
ATOM 546 N N . ALA A 1 71 ? 1.087 -11.001 -9.135 1.00 96.75 71 ALA A N 1
ATOM 547 C CA . ALA A 1 71 ? 0.962 -11.830 -7.933 1.00 96.75 71 ALA A CA 1
ATOM 548 C C . ALA A 1 71 ? -0.135 -11.270 -7.023 1.00 96.75 71 ALA A C 1
ATOM 550 O O . ALA A 1 71 ? -0.116 -10.083 -6.718 1.00 96.75 71 ALA A O 1
ATOM 551 N N . SER A 1 72 ? -1.098 -12.078 -6.600 1.00 94.44 72 SER A N 1
ATOM 552 C CA . SER A 1 72 ? -2.226 -11.589 -5.797 1.00 94.44 72 SER A CA 1
ATOM 553 C C . SER A 1 72 ? -1.887 -11.475 -4.309 1.00 94.44 72 SER A C 1
ATOM 555 O O . SER A 1 72 ? -1.093 -12.251 -3.783 1.00 94.44 72 SER A O 1
ATOM 557 N N . THR A 1 73 ? -2.558 -10.545 -3.631 1.00 96.75 73 THR A N 1
ATOM 558 C CA . THR A 1 73 ? -2.584 -10.411 -2.169 1.00 96.75 73 THR A CA 1
ATOM 559 C C . THR A 1 73 ? -4.047 -10.387 -1.736 1.00 96.75 73 THR A C 1
ATOM 561 O O . THR A 1 73 ? -4.870 -9.773 -2.410 1.00 96.75 73 THR A O 1
ATOM 564 N N . VAL A 1 74 ? -4.379 -11.042 -0.624 1.00 96.12 74 VAL A N 1
ATOM 565 C CA . VAL A 1 74 ? -5.707 -10.969 0.004 1.00 96.12 74 VAL A CA 1
ATOM 566 C C . VAL A 1 74 ? -5.511 -10.602 1.469 1.00 96.12 74 VAL A C 1
ATOM 568 O O . VAL A 1 74 ? -4.681 -11.207 2.145 1.00 96.12 74 VAL A O 1
ATOM 571 N N . GLY A 1 75 ? -6.251 -9.601 1.942 1.00 93.56 75 GLY A N 1
ATOM 572 C CA . GLY A 1 75 ? -6.265 -9.172 3.338 1.00 93.56 75 GLY A CA 1
ATOM 573 C C . GLY A 1 75 ? -7.591 -9.520 4.003 1.00 93.56 75 GLY A C 1
ATOM 574 O O . GLY A 1 75 ? -8.627 -9.564 3.346 1.00 93.56 75 GLY A O 1
ATOM 575 N N . LEU A 1 76 ? -7.549 -9.780 5.307 1.00 93.19 76 LEU A N 1
ATOM 576 C CA . LEU A 1 76 ? -8.724 -9.993 6.147 1.00 93.19 76 LEU A CA 1
ATOM 577 C C . LEU A 1 76 ? -8.530 -9.191 7.431 1.00 93.19 76 LEU A C 1
ATOM 579 O O . LEU A 1 76 ? -7.503 -9.335 8.095 1.00 93.19 76 LEU A O 1
ATOM 583 N N . ILE A 1 77 ? -9.517 -8.373 7.789 1.00 89.06 77 ILE A N 1
ATOM 584 C CA . ILE A 1 77 ? -9.530 -7.660 9.066 1.00 89.06 77 ILE A CA 1
ATOM 585 C C . ILE A 1 77 ? -10.389 -8.454 10.042 1.00 89.06 77 ILE A C 1
ATOM 587 O O . ILE A 1 77 ? -11.598 -8.611 9.860 1.00 89.06 77 ILE A O 1
ATOM 591 N N . PHE A 1 78 ? -9.750 -8.965 11.091 1.00 87.94 78 PHE A N 1
ATOM 592 C CA . PHE A 1 78 ? -10.433 -9.655 12.173 1.00 87.94 78 PHE A CA 1
ATOM 593 C C . PHE A 1 78 ? -10.617 -8.723 13.356 1.00 87.94 78 PHE A C 1
ATOM 595 O O . PHE A 1 78 ? -9.690 -8.046 13.795 1.00 87.94 78 PHE A O 1
ATOM 602 N N . ARG A 1 79 ? -11.817 -8.766 13.928 1.00 83.62 79 ARG A N 1
ATOM 603 C CA . ARG A 1 79 ? -12.096 -8.148 15.217 1.00 83.62 79 ARG A CA 1
ATOM 604 C C . ARG A 1 79 ? -11.835 -9.177 16.299 1.00 83.62 79 ARG A C 1
ATOM 606 O O . ARG A 1 79 ? -12.608 -10.124 16.452 1.00 83.62 79 ARG A O 1
ATOM 613 N N . SER A 1 80 ? -10.758 -8.992 17.049 1.00 73.94 80 SER A N 1
ATOM 614 C CA . SER A 1 80 ? -10.632 -9.686 18.323 1.00 73.94 80 SER A CA 1
ATOM 615 C C . SER A 1 80 ? -11.612 -9.028 19.292 1.00 73.94 80 SER A C 1
ATOM 617 O O . SER A 1 80 ? -11.461 -7.854 19.623 1.00 73.94 80 SER A O 1
ATOM 619 N N . HIS A 1 81 ? -12.648 -9.755 19.712 1.00 65.75 81 HIS A N 1
ATOM 620 C CA . HIS A 1 81 ? -13.367 -9.376 20.927 1.00 65.75 81 HIS A CA 1
ATOM 621 C C . HIS A 1 81 ? -12.352 -9.615 22.038 1.00 65.75 81 HIS A C 1
ATOM 623 O O . HIS A 1 81 ? -11.937 -10.762 22.183 1.00 65.75 81 HIS A O 1
ATOM 629 N N . GLY A 1 82 ? -11.875 -8.541 22.681 1.00 60.78 82 GLY A N 1
ATOM 630 C CA . GLY A 1 82 ? -10.714 -8.546 23.576 1.00 60.78 82 GLY A CA 1
ATOM 631 C C . GLY A 1 82 ? -10.537 -9.873 24.307 1.00 60.78 82 GLY A C 1
ATOM 632 O O . GLY A 1 82 ? -11.466 -10.346 24.958 1.00 60.78 82 GLY A O 1
ATOM 633 N N . GLY A 1 83 ? -9.369 -10.498 24.131 1.00 54.69 83 GLY A N 1
ATOM 634 C CA . GLY A 1 83 ? -9.031 -11.701 24.879 1.00 54.69 83 GLY A CA 1
ATOM 635 C C . GLY A 1 83 ? -9.148 -11.387 26.365 1.00 54.69 83 GLY A C 1
ATOM 636 O O . GLY A 1 83 ? -8.440 -10.503 26.846 1.00 54.69 83 GLY A O 1
ATOM 637 N N . ASN A 1 84 ? -10.092 -12.049 27.035 1.00 39.56 84 ASN A N 1
ATOM 638 C CA . ASN A 1 84 ? -10.186 -12.049 28.492 1.00 39.56 84 ASN A CA 1
ATOM 639 C C . ASN A 1 84 ? -8.940 -12.691 29.102 1.00 39.56 84 ASN A C 1
ATOM 641 O O . ASN A 1 84 ? -8.486 -13.718 28.542 1.00 39.56 84 ASN A O 1
#

Sequence (84 aa):
EHPKSLTDNYNKLLELDREQGVVVVCGSVYQGFCELRKMGNVSEIAVEFPPQGEKTVFPSMLNIAANHPNASTVGLIFRSHGGN

Secondary structure (DSSP, 8-state):
----------EEEEEEETTTTEEEEEESSTTTBEEEEESS-TTSEEE-SSPTT-S---GGGTB-S--STTS-------------

Solvent-accessible surface area (backbone atoms only — not comparable to full-atom values): 5409 Å² total; per-residue (Å²): 136,80,92,83,74,96,69,83,67,43,79,39,44,82,46,78,42,75,89,82,45,30,27,44,42,18,26,17,48,81,57,1,28,63,47,41,17,24,59,92,43,69,92,39,77,62,56,72,82,67,52,93,87,62,92,78,71,68,66,74,84,42,44,75,36,42,52,41,92,90,47,84,51,86,87,83,90,77,82,78,75,73,84,126

Radius of gyration: 14.64 Å; Cα contacts (8 Å, |Δi|>4): 131; chains: 1; bounding box: 38×24×42 Å

Organism: NCBI:txid704102

Mean predicted aligned error: 6.44 Å

Foldseek 3Di:
DDDDDDDDWDWQDWDDDVVLQWTWTWTLPPQTFIFTAGNVDRVHGPDDPPDPPDPDDPCVVGNQGHNDPPDHDDDDDDDDPDDD

Nearest PDB structures (foldseek):
  6fkn-assembly1_A  TM=9.108E-01  e=3.629E-03  Drosophila melanogaster
  6fkn-assembly2_C  TM=9.108E-01  e=3.629E-03  Drosophila melanogaster
  3al8-assembly1_B  TM=9.260E-01  e=5.626E-03  Mus musculus
  3oky-assembly1_A-2  TM=9.747E-01  e=1.737E-02  Mus musculus
  3al9-assembly1_A  TM=9.509E-01  e=2.529E-02  Mus musculus

pLDDT: mean 85.71, std 14.86, range [39.56, 97.88]

=== Feature glossary ===
Each block in this record encodes a different view of the same protein. In brief:

Predicted aligned error. PAE(i, j) answers: if I align the predicted and true structures on residue i, how far off (in Å) do I expect residue j to be? A block-diagonal PAE matrix with low values on the blocks and high values off-diagonal is the signature of a multi-domain protein with confidently predicted domains but uncertain inter-domain orientation.

Contact-map, Ramachandran, and PAE plots. Plot images: a contact map (which residues are close in 3D, as an N×N binary image), a Ramachandran scatter (backbone torsion angles, revealing secondary-structure composition at a glance), and — for AlphaFold structures — a PAE heatmap (pairwise prediction confidence).

Backbone torsions (φ/ψ). φ (phi) and ψ (psi) are the two rotatable backbone dihedrals per residue: φ is the C(i-1)–N–Cα–C torsion, ψ is the N–Cα–C–N(i+1) torsion, both in degrees on (−180°, 180°]. α-helical residues cluster near (−60°, −45°); β-strand residues near (−120°, +130°). A Ramachandran plot is simply a scatter of (φ, ψ) for every residue.

Foldseek 3Di. A 3Di character summarizes, for each residue, the relative orientation of the Cα frame of its nearest spatial neighbor. Because it encodes fold topology rather than chemistry, 3Di alignments detect remote structural similarity that sequence alignment misses.

Radius of gyration, Cα contacts, bounding box. Three whole-structure scalars: the radius of gyration (RMS distance of Cα from centroid, in Å), the count of Cα–Cα contacts (pairs closer than 8 Å and separated by more than four residues in sequence — i.e. tertiary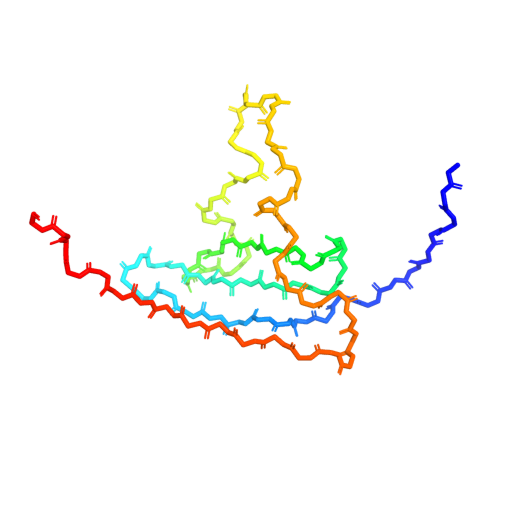, not local, contacts), and the bounding-box dimensions. Together they distinguish compact globular folds from extended fibres or disordered chains.

Sequence. Sequence gives the chain of amino acids in standard one-letter code (A=alanine, C=cysteine, …, Y=tyrosine), read N→C. It is the only feature that is directly encoded by the gene; all structural features are derived from the folded form of this sequence.

mmCIF coordinates. Atomic coordinates in PDBx/mmCIF format — the same representation the Protein Data Bank distributes. Each line of the _atom_site loop places one backbone atom in Cartesian space (units: ångströms, origin: arbitrary).

Secondary structure (3-state, P-SEA). Three-state secondary structure (P-SEA) collapses the eight DSSP classes into helix (a), strand (b), and coil (c). P-SEA assigns these from Cα geometry alone — distances and angles — without requiring backbone oxygens, so it works on any Cα trace.

InterPro / GO / CATH / organism. Functional annotations link the protein to curated databases. InterPro entries identify conserved domains and families by matching the sequence against member-database signatures (Pfam, PROSITE, CDD, …). Gene Ontology (GO) terms describe molecular function, biological process, and cellular component in a controlled vocabulary. CATH places the structure in a hierarchical fold classification (Class/Architecture/Topology/Homologous-superfamily). The organism is the source species.

B-factor. B-factor (Debye–Waller factor) reflects atomic displacement in the crystal lattice. It is an experimental observable (units Å²), not a prediction; low values mean the atom is pinned down, high values mean it moves or is heterogeneous across the crystal.

Rendered structure images. Structure images are PyMOL renders from six orthogonal camera directions. Cartoon representation draws helices as coils and strands as arrows; sticks shows the backbone as bonds; surface shows the solvent-excluded envelope. Rainbow coloring maps sequence position to hue (blue→red, N→C); chain coloring assigns a distinct color per polypeptide.

Solvent-accessible surface area. Solvent-accessible surface area (SASA) is the area in Å² traced out by the centre of a 1.4 Å probe sphere (a water molecule) rolled over the protein's van der Waals surface (Shrake–Rupley / Lee–Richards construction). Buried residues have near-zero SASA; fully exposed residues can exceed 200 Å². The total SASA scales roughly with the number of surface residues.

Secondary structure (8-state, DSSP). The SS8 string is DSSP's per-residue secondary-structure call. α-helix (H) means an i→i+4 H-bond ladder; β-strand (E) means the residue participates in a β-sheet; 3₁₀ (G) and π (I) are tighte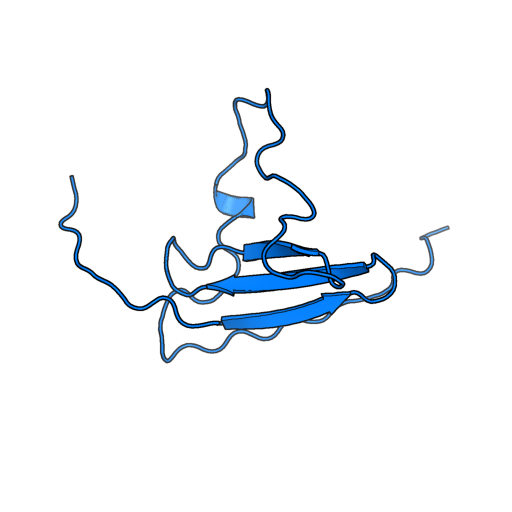r and wider helices; T/S are turns/bends; '-' is loop.

pLDDT. For AlphaFold models, the B-factor field carries pLDDT — the model's own estimate of local accuracy on a 0–100 scale. Regions with pLDDT<50 should be treated as essentially unmodeled; they often correspond to intrinsically disordered segments.

Nearest PDB structures. Nearest PDB neighbors are the top structural matches found by Foldseek when searching this structure against the entire Protein Data Bank. Each hit reports a TM-score (0 to 1; >0.5 almost always implies the same fold) and an E-value. These are *structural* homologs — they may share no detectable sequence similarity.